Protein AF-A0A453B4U4-F1 (afdb_monomer_lite)

Structure (mmCIF, N/CA/C/O backbone):
data_AF-A0A453B4U4-F1
#
_entry.id   AF-A0A453B4U4-F1
#
loop_
_atom_site.group_PDB
_atom_site.id
_atom_site.type_symbol
_atom_site.label_atom_id
_atom_site.label_alt_id
_atom_site.label_comp_id
_atom_site.label_asym_id
_atom_site.label_entity_id
_atom_site.label_seq_id
_atom_site.pdbx_PDB_ins_code
_atom_site.Cartn_x
_atom_site.Cartn_y
_atom_site.Cartn_z
_atom_site.occupancy
_atom_site.B_iso_or_equiv
_atom_site.auth_seq_id
_atom_site.auth_comp_id
_atom_site.auth_asym_id
_atom_site.auth_atom_id
_atom_site.pdbx_PDB_model_num
ATOM 1 N N . MET A 1 1 ? -12.922 6.950 4.336 1.00 82.12 1 MET A N 1
ATOM 2 C CA . MET A 1 1 ? -11.970 8.053 4.608 1.00 82.12 1 MET A CA 1
ATOM 3 C C . MET A 1 1 ? -11.841 8.883 3.339 1.00 82.12 1 MET A C 1
ATOM 5 O O . MET A 1 1 ? -11.704 8.282 2.284 1.00 82.12 1 MET A O 1
ATOM 9 N N . MET A 1 2 ? -11.917 10.214 3.414 1.00 87.44 2 MET A N 1
ATOM 10 C CA . MET A 1 2 ? -11.642 11.104 2.276 1.00 87.44 2 MET A CA 1
ATOM 11 C C . MET A 1 2 ? -10.377 11.909 2.584 1.00 87.44 2 MET A C 1
ATOM 13 O O . MET A 1 2 ? -10.357 12.650 3.561 1.00 87.44 2 MET A O 1
ATOM 17 N N . CYS A 1 3 ? -9.335 11.742 1.777 1.00 91.69 3 CYS A N 1
ATOM 18 C CA . CYS A 1 3 ? -8.071 12.474 1.863 1.00 91.69 3 CYS A CA 1
ATOM 19 C C . CYS A 1 3 ? -7.422 12.543 0.472 1.00 91.69 3 CYS A C 1
ATOM 21 O O . CYS A 1 3 ? -7.812 11.803 -0.435 1.00 91.69 3 CYS A O 1
ATOM 23 N N . GLY A 1 4 ? -6.439 13.421 0.293 1.00 91.50 4 GLY A N 1
ATOM 24 C CA . GLY A 1 4 ? -5.596 13.443 -0.898 1.00 91.50 4 GLY A CA 1
ATOM 25 C C . GLY A 1 4 ? -4.482 12.395 -0.828 1.00 91.50 4 GLY A C 1
ATOM 26 O O . GLY A 1 4 ? -4.034 12.004 0.249 1.00 91.50 4 GLY A O 1
ATOM 27 N N . ALA A 1 5 ? -3.963 11.975 -1.986 1.00 86.94 5 ALA A N 1
ATOM 28 C CA . ALA A 1 5 ? -2.806 11.068 -2.063 1.00 86.94 5 ALA A CA 1
ATOM 29 C C . ALA A 1 5 ? -1.519 11.666 -1.443 1.00 86.94 5 ALA A C 1
ATOM 31 O O . ALA A 1 5 ? -0.575 10.949 -1.106 1.00 86.94 5 ALA A O 1
ATOM 32 N N . SER A 1 6 ? -1.474 12.990 -1.278 1.00 89.88 6 SER A N 1
ATOM 33 C CA . SER A 1 6 ? -0.394 13.715 -0.606 1.00 89.88 6 SER A CA 1
ATOM 34 C C . SER A 1 6 ? -0.468 13.666 0.919 1.00 89.88 6 SER A C 1
ATOM 36 O O . SER A 1 6 ? 0.509 14.035 1.561 1.00 89.88 6 SER A O 1
ATOM 38 N N . ASP A 1 7 ? -1.587 13.233 1.501 1.00 94.69 7 ASP A N 1
ATOM 39 C CA . ASP A 1 7 ? -1.805 13.327 2.948 1.00 94.69 7 ASP A CA 1
ATOM 40 C C . ASP A 1 7 ? -1.307 12.089 3.705 1.00 94.69 7 ASP A C 1
ATOM 42 O O . ASP A 1 7 ? -0.894 12.189 4.863 1.00 94.69 7 ASP A O 1
ATOM 46 N N . LEU A 1 8 ? -1.291 10.933 3.033 1.00 93.69 8 LEU A N 1
ATOM 47 C CA . LEU A 1 8 ? -0.805 9.662 3.566 1.00 93.69 8 LEU A CA 1
ATOM 48 C C . LEU A 1 8 ? 0.466 9.216 2.830 1.00 93.69 8 LEU A C 1
ATOM 50 O O . LEU A 1 8 ? 0.609 9.368 1.611 1.00 93.69 8 LEU A O 1
ATOM 54 N N . GLY A 1 9 ? 1.421 8.691 3.586 1.00 93.38 9 GLY A N 1
ATOM 55 C CA . GLY A 1 9 ? 2.690 8.175 3.096 1.00 93.38 9 GLY A CA 1
ATOM 56 C C . GLY A 1 9 ? 2.876 6.699 3.386 1.00 93.38 9 GLY A C 1
ATOM 57 O O . GLY A 1 9 ? 2.242 6.135 4.276 1.00 93.38 9 GLY A O 1
ATOM 58 N N . THR A 1 10 ? 3.774 6.102 2.611 1.00 93.75 10 THR A N 1
ATOM 59 C CA . THR A 1 10 ? 4.278 4.747 2.794 1.00 93.75 10 THR A CA 1
ATOM 60 C C . THR A 1 10 ? 5.750 4.704 2.392 1.00 93.75 10 THR A C 1
ATOM 62 O O . THR A 1 10 ? 6.249 5.641 1.766 1.00 93.75 10 THR A O 1
ATOM 65 N N . GLU A 1 11 ? 6.445 3.647 2.788 1.00 91.94 11 GLU A N 1
ATOM 66 C CA . GLU A 1 11 ? 7.852 3.423 2.468 1.00 91.94 11 GLU A CA 1
ATOM 67 C C . GLU A 1 11 ? 7.949 2.573 1.195 1.00 91.94 11 GLU A C 1
ATOM 69 O O . GLU A 1 11 ? 7.370 1.490 1.129 1.00 91.94 11 GLU A O 1
ATOM 74 N N . CYS A 1 12 ? 8.667 3.065 0.183 1.00 90.62 12 CYS A N 1
ATOM 75 C CA . CYS A 1 12 ? 9.060 2.251 -0.963 1.00 90.62 12 CYS A CA 1
ATOM 76 C C . CYS A 1 12 ? 10.370 1.524 -0.628 1.00 90.62 12 CYS A C 1
ATOM 78 O O . CYS A 1 12 ? 11.293 2.126 -0.081 1.00 90.62 12 CYS A O 1
ATOM 80 N N . VAL A 1 13 ? 10.456 0.237 -0.962 1.00 89.88 13 VAL A N 1
ATOM 81 C CA . VAL A 1 13 ? 11.687 -0.542 -0.776 1.00 89.88 13 VAL A CA 1
ATOM 82 C C . VAL A 1 13 ? 12.734 -0.084 -1.788 1.00 89.88 13 VAL A C 1
ATOM 84 O O . VAL A 1 13 ? 12.473 -0.097 -2.990 1.00 89.88 13 VAL A O 1
ATOM 87 N N . ASN A 1 14 ? 13.920 0.282 -1.300 1.00 90.69 14 ASN A N 1
ATOM 88 C CA . ASN A 1 14 ? 15.069 0.618 -2.133 1.00 90.69 14 ASN A CA 1
ATOM 89 C C . ASN A 1 14 ? 15.938 -0.643 -2.346 1.00 90.69 14 ASN A C 1
ATOM 91 O O . ASN A 1 14 ? 16.471 -1.177 -1.370 1.00 90.69 14 ASN A O 1
ATOM 95 N N . PRO A 1 15 ? 16.117 -1.127 -3.590 1.00 86.75 15 PRO A N 1
ATOM 96 C CA . PRO A 1 15 ? 16.882 -2.347 -3.874 1.00 86.75 15 PRO A CA 1
ATOM 97 C C . PRO A 1 15 ? 18.403 -2.186 -3.734 1.00 86.75 15 PRO A C 1
ATOM 99 O O . PRO A 1 15 ? 19.135 -3.174 -3.769 1.00 86.75 15 PRO A O 1
ATOM 102 N N . HIS A 1 16 ? 18.897 -0.957 -3.598 1.00 89.44 16 HIS A N 1
ATOM 103 C CA . HIS A 1 16 ? 20.317 -0.627 -3.463 1.00 89.44 16 HIS A CA 1
ATOM 104 C C . HIS A 1 16 ? 20.739 -0.352 -2.019 1.00 89.44 16 HIS A C 1
ATOM 106 O O . HIS A 1 16 ? 21.920 -0.114 -1.751 1.00 89.44 16 HIS A O 1
ATOM 112 N N . GLU A 1 17 ? 19.800 -0.369 -1.076 1.00 89.19 17 GLU A N 1
ATOM 113 C CA . GLU A 1 17 ? 20.137 -0.244 0.330 1.00 89.19 17 GLU A CA 1
ATOM 114 C C . GLU A 1 17 ? 20.872 -1.485 0.843 1.00 89.19 17 GLU A C 1
ATOM 116 O O . GLU A 1 17 ? 20.562 -2.625 0.511 1.00 89.19 17 GLU A O 1
ATOM 121 N N . THR A 1 18 ? 21.857 -1.257 1.711 1.00 89.56 18 THR A N 1
ATOM 122 C CA . THR A 1 18 ? 22.640 -2.330 2.340 1.00 89.56 18 THR A CA 1
ATOM 123 C C . THR A 1 18 ? 21.921 -2.984 3.518 1.00 89.56 18 THR A C 1
ATOM 125 O O . THR A 1 18 ? 22.347 -4.038 3.993 1.00 89.56 18 THR A O 1
ATOM 128 N N . ARG A 1 19 ? 20.848 -2.361 4.022 1.00 86.12 19 ARG A N 1
ATOM 129 C CA . ARG A 1 19 ? 20.017 -2.923 5.092 1.00 86.12 19 ARG A CA 1
ATOM 130 C C . ARG A 1 19 ? 19.065 -3.979 4.528 1.00 86.12 19 ARG A C 1
ATOM 132 O O . ARG A 1 19 ? 18.680 -3.917 3.367 1.00 86.12 19 ARG A O 1
ATOM 139 N N . GLY A 1 20 ? 18.658 -4.928 5.370 1.00 84.06 20 GLY A N 1
ATOM 140 C CA . GLY A 1 20 ? 17.645 -5.914 4.991 1.00 84.06 20 GLY A CA 1
ATOM 141 C C . GLY A 1 20 ? 16.309 -5.259 4.630 1.00 84.06 20 GLY A C 1
ATOM 142 O O . GLY A 1 20 ? 15.960 -4.206 5.174 1.00 84.06 20 GLY A O 1
ATOM 143 N N . MET A 1 21 ? 15.559 -5.902 3.730 1.00 84.25 21 MET A N 1
ATOM 144 C CA . MET A 1 21 ? 14.221 -5.452 3.356 1.00 84.25 21 MET A CA 1
ATOM 145 C C . MET A 1 21 ? 13.309 -5.476 4.592 1.00 84.25 21 MET A C 1
ATOM 147 O O . MET A 1 21 ? 13.260 -6.491 5.290 1.00 84.25 21 MET A O 1
ATOM 151 N N . PRO A 1 22 ? 12.605 -4.377 4.902 1.00 85.44 22 PRO A N 1
ATOM 152 C CA . PRO A 1 22 ? 11.756 -4.333 6.078 1.00 85.44 22 PRO A CA 1
ATOM 153 C C . PRO A 1 22 ? 10.563 -5.288 5.934 1.00 85.44 22 PRO A C 1
ATOM 155 O O . PRO A 1 22 ? 9.767 -5.168 5.010 1.00 85.44 22 PRO A O 1
ATOM 158 N N . GLU A 1 23 ? 10.3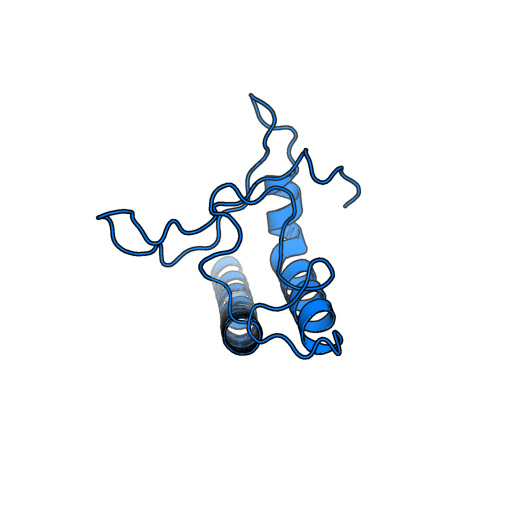87 -6.189 6.900 1.00 88.12 23 GLU A N 1
ATOM 159 C CA . GLU A 1 23 ? 9.233 -7.100 6.993 1.00 88.12 23 GLU A CA 1
ATOM 160 C C . GLU A 1 23 ? 7.997 -6.396 7.595 1.00 88.12 23 GLU A C 1
ATOM 162 O O . GLU A 1 23 ? 7.358 -6.884 8.526 1.00 88.12 23 GLU A O 1
ATOM 167 N N . ARG A 1 24 ? 7.683 -5.183 7.124 1.00 89.56 24 ARG A N 1
ATOM 168 C CA . ARG A 1 24 ? 6.535 -4.393 7.598 1.00 89.56 24 ARG A CA 1
ATOM 169 C C . ARG A 1 24 ? 5.940 -3.555 6.476 1.00 89.56 24 ARG A C 1
ATOM 171 O O . ARG A 1 24 ? 6.648 -3.124 5.573 1.00 89.56 24 ARG A O 1
ATOM 178 N N . ILE A 1 25 ? 4.664 -3.218 6.624 1.00 88.69 25 ILE A N 1
ATOM 179 C CA . ILE A 1 25 ? 4.018 -2.150 5.858 1.00 88.69 25 ILE A CA 1
ATOM 180 C C . ILE A 1 25 ? 3.928 -0.925 6.765 1.00 88.69 25 ILE A C 1
ATOM 182 O O . ILE A 1 25 ? 3.457 -1.024 7.899 1.00 88.69 25 ILE A O 1
ATOM 186 N N . LEU A 1 26 ? 4.383 0.229 6.278 1.00 92.50 26 LEU A N 1
ATOM 187 C CA . LEU A 1 26 ? 4.316 1.490 7.011 1.00 92.50 26 LEU A CA 1
ATOM 188 C C . LEU A 1 26 ? 3.301 2.428 6.355 1.00 92.50 26 LEU A C 1
ATOM 190 O O . LEU A 1 26 ? 3.387 2.686 5.158 1.00 92.50 26 LEU A O 1
ATOM 194 N N . LEU A 1 27 ? 2.372 2.962 7.150 1.00 93.94 27 LEU A N 1
ATOM 195 C CA . LEU A 1 27 ? 1.432 4.009 6.748 1.00 93.94 27 LEU A CA 1
ATOM 196 C C . LEU A 1 27 ? 1.499 5.149 7.764 1.00 93.94 27 LEU A C 1
ATOM 198 O O . LEU A 1 27 ? 1.388 4.907 8.966 1.00 93.94 27 LEU A O 1
ATOM 202 N N . TYR A 1 28 ? 1.696 6.379 7.295 1.00 95.38 28 TYR A N 1
ATOM 203 C CA . TYR A 1 28 ? 1.892 7.538 8.170 1.00 95.38 28 TYR A CA 1
ATOM 204 C C . TYR A 1 28 ? 1.319 8.826 7.578 1.00 95.38 28 TYR A C 1
ATOM 206 O O . TYR A 1 28 ? 1.252 8.993 6.361 1.00 95.38 28 TYR A O 1
ATOM 214 N N . ASP A 1 29 ? 0.923 9.755 8.446 1.00 96.75 29 ASP A N 1
ATOM 215 C CA . ASP A 1 29 ? 0.551 11.113 8.052 1.00 96.75 29 ASP A CA 1
ATOM 216 C C . ASP A 1 29 ? 1.780 11.860 7.504 1.00 96.75 29 ASP A C 1
ATOM 218 O O . ASP A 1 29 ? 2.797 11.973 8.188 1.00 96.75 29 ASP A O 1
ATOM 222 N N . LYS A 1 30 ? 1.694 12.404 6.285 1.00 94.75 30 LYS A N 1
ATOM 223 C CA . LYS A 1 30 ? 2.790 13.193 5.683 1.00 94.75 30 LYS A CA 1
ATOM 224 C C . LYS A 1 30 ? 2.910 14.608 6.257 1.00 94.75 30 LYS A C 1
ATOM 226 O O . LYS A 1 30 ? 3.937 15.259 6.075 1.00 94.75 30 LYS A O 1
ATOM 231 N N . HIS A 1 31 ? 1.873 15.089 6.937 1.00 94.06 31 HIS A N 1
ATOM 232 C CA . HIS A 1 31 ? 1.841 16.427 7.523 1.00 94.06 31 HIS A CA 1
ATOM 233 C C . HIS A 1 31 ? 2.579 16.467 8.869 1.00 94.06 31 HIS A C 1
ATOM 235 O O . HIS A 1 31 ? 2.282 15.643 9.741 1.00 94.06 31 HIS A O 1
ATOM 241 N N . PRO A 1 32 ? 3.496 17.431 9.090 1.00 94.00 32 PRO A N 1
ATOM 242 C CA . PRO A 1 32 ? 4.154 17.613 10.381 1.00 94.00 32 PRO A CA 1
ATOM 243 C C . PRO A 1 32 ? 3.143 17.758 11.525 1.00 94.00 32 PRO A C 1
ATOM 245 O O . PRO A 1 32 ? 2.184 18.517 11.423 1.00 94.00 32 PRO A O 1
ATOM 248 N N . GLY A 1 33 ? 3.358 17.023 12.618 1.00 94.19 33 GLY A N 1
ATOM 249 C CA . GLY A 1 33 ? 2.432 16.972 13.758 1.00 94.19 33 GLY A CA 1
ATOM 250 C C . GLY A 1 33 ? 1.269 15.984 13.599 1.00 94.19 33 GLY A C 1
ATOM 251 O O . GLY A 1 33 ? 0.638 15.650 14.598 1.00 94.19 33 GLY A O 1
ATOM 252 N N . GLY A 1 34 ? 1.043 15.457 12.391 1.00 94.88 34 GLY A N 1
ATOM 253 C CA . GLY A 1 34 ? -0.005 14.487 12.087 1.00 94.88 34 GLY A CA 1
ATOM 254 C C . GLY A 1 34 ? -1.400 15.112 12.012 1.00 94.88 34 GLY A C 1
ATOM 255 O O . GLY A 1 34 ? -1.777 15.948 12.829 1.00 94.88 34 GLY A O 1
ATOM 256 N N . ILE A 1 35 ? -2.198 14.678 11.035 1.00 95.56 35 ILE A N 1
ATOM 257 C CA . ILE A 1 35 ? -3.596 15.120 10.873 1.00 95.56 35 ILE A CA 1
ATOM 258 C C . ILE A 1 35 ? -4.604 14.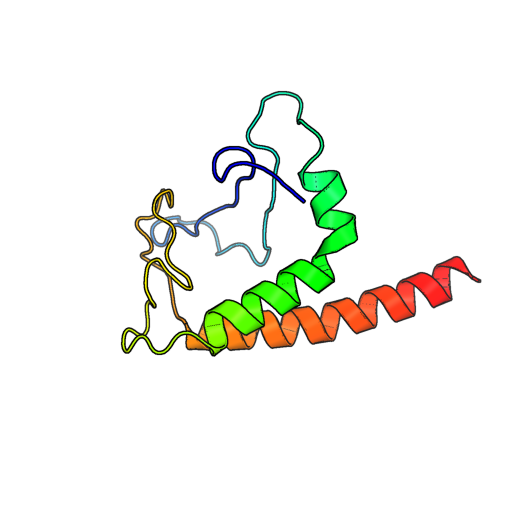025 11.253 1.00 95.56 35 ILE A C 1
ATOM 260 O O . ILE A 1 35 ? -5.814 14.221 11.156 1.00 95.56 35 ILE A O 1
ATOM 264 N N . GLY A 1 36 ? -4.112 12.878 11.732 1.00 95.06 36 GLY A N 1
ATOM 265 C CA . GLY A 1 36 ? -4.923 11.800 12.290 1.00 95.06 36 GLY A CA 1
ATOM 266 C C . GLY A 1 36 ? -5.413 10.773 11.270 1.00 95.06 36 GLY A C 1
ATOM 267 O O . GLY A 1 36 ? -6.252 9.938 11.627 1.00 95.06 36 GLY A O 1
ATOM 268 N N . LEU A 1 37 ? -4.898 10.778 10.035 1.00 96.19 37 LEU A N 1
ATOM 269 C CA . LEU A 1 37 ? -5.244 9.762 9.043 1.00 96.19 37 LEU A CA 1
ATOM 270 C C . LEU A 1 37 ? -4.707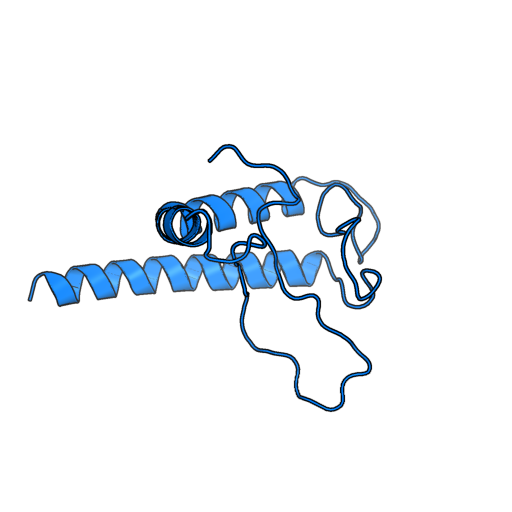 8.398 9.451 1.00 96.19 37 LEU A C 1
ATOM 272 O O . LEU A 1 37 ? -5.459 7.433 9.376 1.00 96.19 37 LEU A O 1
ATOM 276 N N . ALA A 1 38 ? -3.480 8.292 9.973 1.00 95.25 38 ALA A N 1
ATOM 277 C CA . ALA A 1 38 ? -2.947 7.002 10.420 1.00 95.25 38 ALA A CA 1
ATOM 278 C C . ALA A 1 38 ? -3.830 6.360 11.513 1.00 95.25 38 ALA A C 1
ATOM 280 O O . ALA A 1 38 ? -4.093 5.156 11.501 1.00 95.25 38 ALA A O 1
ATOM 281 N N . THR A 1 39 ? -4.386 7.176 12.416 1.00 93.88 39 THR A N 1
ATOM 282 C CA . THR A 1 39 ? -5.332 6.725 13.452 1.00 93.88 39 THR A CA 1
ATOM 283 C C . THR A 1 39 ? -6.640 6.203 12.860 1.00 93.88 39 THR A C 1
ATOM 285 O O . THR A 1 39 ? -7.207 5.235 13.369 1.00 93.88 39 THR A O 1
ATOM 288 N N . GLN A 1 40 ? -7.143 6.836 11.802 1.00 94.62 40 GLN A N 1
ATOM 289 C CA . GLN A 1 40 ? -8.334 6.367 11.098 1.00 94.62 40 GLN A CA 1
ATOM 290 C C . GLN A 1 40 ? -8.044 5.108 10.266 1.00 94.62 40 GLN A C 1
ATOM 292 O O . GLN A 1 40 ? -8.831 4.168 10.325 1.00 94.62 40 GLN A O 1
ATOM 297 N N . VAL A 1 41 ? -6.903 5.052 9.565 1.00 93.88 41 VAL A N 1
ATOM 298 C CA . VAL A 1 41 ? -6.428 3.868 8.826 1.00 93.88 41 VAL A CA 1
ATOM 299 C C . VAL A 1 41 ? -6.396 2.659 9.746 1.00 93.88 41 VAL A C 1
ATOM 301 O O . VAL A 1 41 ? -6.930 1.622 9.381 1.00 93.88 41 VAL A O 1
ATOM 304 N N . LYS A 1 42 ? -5.860 2.797 10.965 1.00 91.19 42 LYS A N 1
ATOM 305 C CA . LYS A 1 42 ? -5.811 1.703 11.945 1.00 91.19 42 LYS A CA 1
ATOM 306 C C . LYS A 1 42 ? -7.180 1.060 12.196 1.00 91.19 42 LYS A C 1
ATOM 308 O O . LYS A 1 42 ? -7.256 -0.148 12.373 1.00 91.19 42 LYS A O 1
ATOM 313 N N . LYS A 1 43 ? -8.255 1.854 12.227 1.00 90.88 43 LYS A N 1
ATOM 314 C CA . LYS A 1 43 ? -9.623 1.358 12.462 1.00 90.88 43 LYS A CA 1
ATOM 315 C C . LYS A 1 43 ? -10.219 0.664 11.238 1.00 90.88 43 LYS A C 1
ATOM 317 O O . LYS A 1 43 ? -11.098 -0.167 11.398 1.00 90.88 43 LYS A O 1
ATOM 322 N N . LEU A 1 44 ? -9.7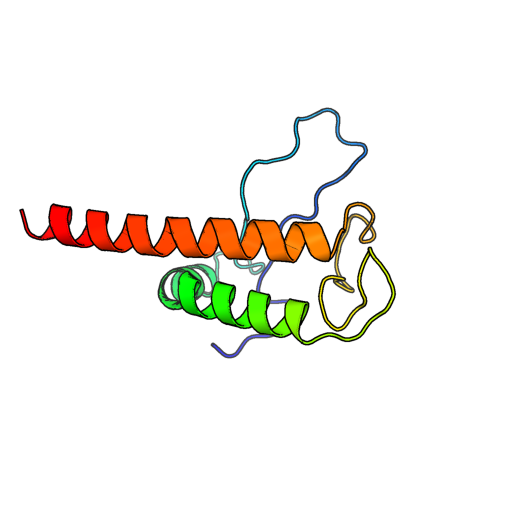56 1.034 10.047 1.00 91.88 44 LEU A N 1
ATOM 323 C CA . LEU A 1 44 ? -10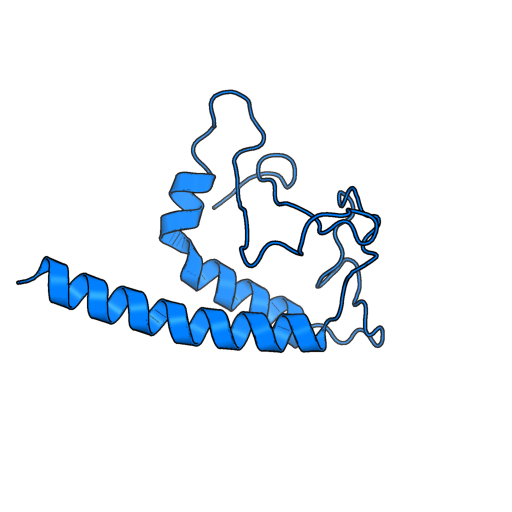.257 0.558 8.757 1.00 91.88 44 LEU A CA 1
ATOM 324 C C . LEU A 1 44 ? -9.274 -0.405 8.074 1.00 91.88 44 LEU A C 1
ATOM 326 O O . LEU A 1 44 ? -9.431 -0.702 6.895 1.00 91.88 44 LEU A O 1
ATOM 330 N N . PHE A 1 45 ? -8.226 -0.852 8.770 1.00 91.25 45 PHE A N 1
ATOM 331 C CA . PHE A 1 45 ? -7.075 -1.485 8.128 1.00 91.25 45 PHE A CA 1
ATOM 332 C C . PHE A 1 45 ? -7.458 -2.773 7.390 1.00 91.25 45 PHE A C 1
ATOM 334 O O . PHE A 1 45 ? -7.105 -2.925 6.224 1.00 91.25 45 PHE A O 1
ATOM 341 N N . GLY A 1 46 ? -8.273 -3.632 8.009 1.00 91.94 46 GLY A N 1
ATOM 342 C CA . GLY A 1 46 ? -8.793 -4.840 7.361 1.00 91.94 46 GLY A CA 1
ATOM 343 C C . GLY A 1 46 ? -9.634 -4.546 6.111 1.00 91.94 46 GLY A C 1
ATOM 344 O O . GLY A 1 46 ? -9.458 -5.195 5.082 1.00 91.94 46 GLY A O 1
ATOM 345 N N . GLU A 1 47 ? -10.496 -3.523 6.152 1.00 93.25 47 GLU A N 1
ATOM 346 C CA . GLU A 1 47 ? -11.283 -3.089 4.985 1.00 93.25 47 GLU A CA 1
ATOM 347 C C . GLU A 1 47 ? -10.382 -2.571 3.855 1.00 93.25 47 GLU A C 1
ATOM 349 O O . GLU A 1 47 ? -10.602 -2.888 2.686 1.00 93.25 47 GLU A O 1
ATOM 354 N N . LEU A 1 48 ? -9.333 -1.816 4.197 1.00 94.12 48 LEU A N 1
ATOM 355 C CA . LEU A 1 48 ? -8.355 -1.311 3.232 1.00 94.12 48 LEU A CA 1
ATOM 356 C C . LEU A 1 48 ? -7.557 -2.445 2.579 1.00 94.12 48 LEU A C 1
ATOM 358 O O . LEU A 1 48 ? -7.316 -2.393 1.375 1.00 94.12 48 LEU A O 1
ATOM 362 N N . LEU A 1 49 ? -7.179 -3.479 3.336 1.00 95.56 49 LEU A N 1
ATOM 363 C CA . LEU A 1 49 ? -6.500 -4.659 2.796 1.00 95.56 49 LEU A CA 1
ATOM 364 C C . LEU A 1 49 ? -7.391 -5.430 1.814 1.00 95.56 49 LEU A C 1
ATOM 366 O O . LEU A 1 49 ? -6.927 -5.814 0.740 1.00 95.56 49 LEU A O 1
ATOM 370 N N . LEU A 1 50 ? -8.671 -5.624 2.148 1.00 96.69 50 LEU A N 1
ATOM 371 C CA . LEU A 1 50 ? -9.638 -6.272 1.257 1.00 96.69 50 LEU A CA 1
ATOM 372 C C . LEU A 1 50 ? -9.843 -5.466 -0.031 1.00 96.69 50 LEU A C 1
ATOM 374 O O . LEU A 1 50 ? -9.781 -6.035 -1.120 1.00 96.69 50 LEU A O 1
ATOM 378 N N . ALA A 1 51 ? -10.012 -4.147 0.085 1.00 96.56 51 ALA A N 1
ATOM 379 C CA . ALA A 1 51 ? -10.139 -3.258 -1.066 1.00 96.56 51 ALA A CA 1
ATOM 380 C C . ALA A 1 51 ? -8.873 -3.263 -1.944 1.00 96.56 51 ALA A C 1
ATOM 382 O O . ALA A 1 51 ? -8.969 -3.271 -3.171 1.00 96.56 51 ALA A O 1
ATOM 383 N N . ALA A 1 52 ? -7.682 -3.306 -1.337 1.00 96.88 52 ALA A N 1
ATOM 384 C CA . ALA A 1 52 ? -6.424 -3.433 -2.068 1.00 96.88 52 ALA A CA 1
ATOM 385 C C . ALA A 1 52 ? -6.338 -4.775 -2.813 1.00 96.88 52 ALA A C 1
ATOM 387 O O . ALA A 1 52 ? -5.970 -4.802 -3.988 1.00 96.88 52 ALA A O 1
ATOM 388 N N . LEU A 1 53 ? -6.722 -5.885 -2.171 1.00 98.44 53 LEU A N 1
ATOM 389 C CA . LEU A 1 53 ? -6.749 -7.202 -2.810 1.00 98.44 53 LEU A CA 1
ATOM 390 C C . LEU A 1 53 ? -7.711 -7.232 -4.002 1.00 98.44 53 LEU A C 1
ATOM 392 O O . LEU A 1 53 ? -7.349 -7.764 -5.054 1.00 98.44 53 LEU A O 1
ATOM 396 N N . GLU A 1 54 ? -8.904 -6.655 -3.857 1.00 98.31 54 GLU A N 1
ATOM 397 C CA . GLU A 1 54 ? -9.883 -6.540 -4.939 1.00 98.31 54 GLU A CA 1
ATOM 398 C C . GLU A 1 54 ? -9.322 -5.721 -6.109 1.00 98.31 54 GLU A C 1
ATOM 400 O O . GLU A 1 54 ? -9.320 -6.201 -7.243 1.00 98.31 54 GLU A O 1
ATOM 405 N N . LEU A 1 55 ? -8.763 -4.536 -5.834 1.00 98.19 55 LEU A N 1
ATOM 406 C CA . LEU A 1 55 ? -8.171 -3.655 -6.845 1.00 98.19 55 LEU A CA 1
ATOM 407 C C . LEU A 1 55 ? -7.068 -4.357 -7.650 1.00 98.19 55 LEU A C 1
ATOM 409 O O . LEU A 1 55 ? -7.065 -4.325 -8.884 1.00 98.19 55 LEU A O 1
ATOM 413 N N . VAL A 1 56 ? -6.124 -5.002 -6.958 1.00 98.06 56 VAL A N 1
ATOM 414 C CA . VAL A 1 56 ? -4.979 -5.652 -7.607 1.00 98.06 56 VAL A CA 1
ATOM 415 C C . VAL A 1 56 ? -5.422 -6.890 -8.391 1.00 98.06 56 VAL A C 1
ATOM 417 O O . VAL A 1 56 ? -4.964 -7.087 -9.520 1.00 98.06 56 VAL A O 1
ATOM 420 N N . SER A 1 57 ? -6.348 -7.683 -7.840 1.00 97.81 57 SER A N 1
ATOM 421 C CA . SER A 1 57 ? -6.840 -8.914 -8.475 1.00 97.81 57 SER A CA 1
ATOM 422 C C . SER A 1 57 ? -7.748 -8.644 -9.679 1.00 97.81 57 SER A C 1
ATOM 424 O O . SER A 1 57 ? -7.721 -9.406 -10.642 1.00 97.81 57 SER A O 1
ATOM 426 N N . ALA A 1 58 ? -8.537 -7.565 -9.657 1.00 98.12 58 ALA A N 1
ATOM 427 C CA . ALA A 1 58 ? -9.442 -7.204 -10.751 1.00 98.12 58 ALA A CA 1
ATOM 428 C C . ALA A 1 58 ? -8.721 -6.563 -11.949 1.00 98.12 58 ALA A C 1
ATOM 430 O O . ALA A 1 58 ? -9.255 -6.521 -13.059 1.00 98.12 58 ALA A O 1
ATOM 431 N N . CYS A 1 59 ? -7.506 -6.048 -11.752 1.00 98.19 59 CYS A N 1
ATOM 432 C CA . CYS A 1 59 ? -6.746 -5.412 -12.817 1.00 98.19 59 CYS A CA 1
ATOM 433 C C . CYS A 1 59 ? -6.317 -6.434 -13.885 1.00 98.19 59 CYS A C 1
ATOM 435 O O . CYS A 1 59 ? -5.617 -7.397 -13.585 1.00 98.19 59 CYS A O 1
ATOM 437 N N . SER A 1 60 ? -6.642 -6.193 -15.157 1.00 97.25 60 SER A N 1
ATOM 438 C CA . SER A 1 60 ? -6.294 -7.079 -16.281 1.00 97.25 60 SER A CA 1
ATOM 439 C C . SER A 1 60 ? -4.971 -6.718 -16.979 1.00 97.25 60 SER A C 1
ATOM 441 O O . SER A 1 60 ? -4.771 -7.059 -18.145 1.00 97.25 60 SER A O 1
ATOM 443 N N . CYS A 1 61 ? -4.074 -5.973 -16.320 1.00 98.00 61 CYS A N 1
ATOM 444 C CA . CYS A 1 61 ? -2.785 -5.607 -16.909 1.00 98.00 61 CYS A CA 1
ATOM 445 C C . CYS A 1 61 ? -1.892 -6.840 -17.128 1.00 98.00 61 CYS A C 1
ATOM 447 O O . CYS A 1 61 ? -1.813 -7.709 -16.261 1.00 98.00 61 CYS A O 1
ATOM 449 N N . ALA A 1 62 ? -1.177 -6.877 -18.256 1.00 96.56 62 ALA A N 1
ATOM 450 C CA . ALA A 1 62 ? -0.281 -7.984 -18.605 1.00 96.56 62 ALA A CA 1
ATOM 451 C C . ALA A 1 62 ? 1.107 -7.900 -17.940 1.00 96.56 62 ALA A C 1
ATOM 453 O O . ALA A 1 62 ? 1.852 -8.874 -17.955 1.00 96.56 62 ALA A O 1
ATOM 454 N N . SER A 1 63 ? 1.480 -6.740 -17.390 1.00 97.12 63 SER A N 1
ATOM 455 C CA . SER A 1 63 ? 2.793 -6.547 -16.768 1.00 97.12 63 SER A CA 1
ATOM 456 C C . SER A 1 63 ? 2.874 -7.235 -15.406 1.00 97.12 63 SER A C 1
ATOM 458 O O . SER A 1 63 ? 2.019 -6.997 -14.549 1.00 97.12 63 SER A O 1
ATOM 460 N N . ALA A 1 64 ? 3.941 -8.009 -15.183 1.00 96.44 64 ALA A N 1
ATOM 461 C CA . ALA A 1 64 ? 4.257 -8.597 -13.881 1.00 96.44 64 ALA A CA 1
ATOM 462 C C . ALA A 1 64 ? 4.551 -7.521 -12.820 1.00 96.44 64 ALA A C 1
ATOM 464 O O . ALA A 1 64 ? 4.116 -7.650 -11.681 1.00 96.44 64 ALA A O 1
ATOM 465 N N . SER A 1 65 ? 5.171 -6.401 -13.212 1.00 96.25 65 SER A N 1
ATOM 466 C CA . SER A 1 65 ? 5.373 -5.222 -12.349 1.00 96.25 65 SER A CA 1
ATOM 467 C C . SER A 1 65 ? 4.122 -4.340 -12.218 1.00 96.25 65 SER A C 1
ATOM 469 O O . SER A 1 65 ? 4.174 -3.227 -11.689 1.00 96.25 65 SER A O 1
ATOM 471 N N . GLY A 1 66 ? 2.984 -4.817 -12.731 1.00 97.44 66 GLY A N 1
ATOM 472 C CA . GLY A 1 66 ? 1.703 -4.128 -12.705 1.00 97.44 66 GLY A CA 1
ATOM 473 C C . GLY A 1 66 ? 1.680 -2.816 -13.486 1.00 97.44 66 GLY A C 1
ATOM 474 O O . GLY A 1 66 ? 2.442 -2.609 -14.430 1.00 97.44 66 GLY A O 1
ATOM 475 N N . CYS A 1 67 ? 0.738 -1.942 -13.134 1.00 97.75 67 CYS A N 1
ATOM 476 C CA . CYS A 1 67 ? 0.521 -0.653 -13.785 1.00 97.75 67 CYS A CA 1
ATOM 477 C C . CYS A 1 67 ? 0.064 0.416 -12.769 1.00 97.75 67 CYS A C 1
ATOM 479 O O . CYS A 1 67 ? -0.243 0.071 -11.620 1.00 97.75 67 CYS A O 1
ATOM 481 N N . PRO A 1 68 ? -0.048 1.697 -13.177 1.00 96.06 68 PRO A N 1
ATOM 482 C CA . PRO A 1 68 ? -0.499 2.792 -12.305 1.00 96.06 68 PRO A CA 1
ATOM 483 C C . PRO A 1 68 ? -1.907 2.629 -11.721 1.00 96.06 68 PRO A C 1
ATOM 485 O O . PRO A 1 68 ? -2.270 3.348 -10.799 1.00 96.06 68 PRO A O 1
ATOM 488 N N . ASN A 1 69 ? -2.704 1.694 -12.248 1.00 95.31 69 ASN A N 1
ATOM 489 C CA . ASN A 1 69 ? -4.057 1.425 -11.763 1.00 95.31 69 ASN A CA 1
ATOM 490 C C . ASN A 1 69 ? -4.122 0.301 -10.715 1.00 95.31 69 ASN A C 1
ATOM 492 O O . ASN A 1 69 ? -5.212 0.024 -10.225 1.00 95.31 69 ASN A O 1
ATOM 496 N N . CYS A 1 70 ? -3.013 -0.384 -10.402 1.00 97.12 70 CYS A N 1
ATOM 497 C CA . CYS A 1 70 ? -3.021 -1.483 -9.429 1.00 97.12 70 CYS A CA 1
ATOM 498 C C . CYS A 1 70 ? -1.922 -1.384 -8.366 1.00 97.12 70 CYS A C 1
ATOM 500 O O . CYS A 1 70 ? -2.252 -1.259 -7.193 1.00 97.12 70 CYS A O 1
ATOM 502 N N . ILE A 1 71 ? -0.642 -1.441 -8.745 1.00 96.75 71 ILE A N 1
ATOM 503 C CA . ILE A 1 71 ? 0.469 -1.541 -7.774 1.00 96.75 71 ILE A CA 1
ATOM 504 C C . ILE A 1 71 ? 1.577 -0.505 -7.970 1.00 96.75 71 ILE A C 1
ATOM 506 O O . ILE A 1 71 ? 2.454 -0.405 -7.118 1.00 96.75 71 ILE A O 1
ATOM 510 N N . GLN A 1 72 ? 1.559 0.277 -9.054 1.00 95.94 72 GLN A N 1
ATOM 511 C CA . GLN A 1 72 ? 2.537 1.352 -9.240 1.00 95.94 72 GLN A CA 1
ATOM 512 C C . GLN A 1 72 ? 2.043 2.654 -8.616 1.00 95.94 72 GLN A C 1
ATOM 514 O O . GLN A 1 72 ? 0.891 3.045 -8.797 1.00 95.94 72 GLN A O 1
ATOM 519 N N . SER A 1 73 ? 2.948 3.367 -7.948 1.00 92.88 73 SER A N 1
ATOM 520 C CA . SER A 1 73 ? 2.697 4.709 -7.432 1.00 92.88 73 SER A CA 1
ATOM 521 C C . SER A 1 73 ? 3.487 5.744 -8.224 1.00 92.88 73 SER A C 1
ATOM 523 O O . SER A 1 73 ? 4.705 5.636 -8.382 1.00 92.88 73 SER A O 1
ATOM 525 N N . LEU A 1 74 ? 2.798 6.795 -8.679 1.00 89.81 74 LEU A N 1
ATOM 526 C CA . LEU A 1 74 ? 3.422 7.938 -9.358 1.00 89.81 74 LEU A CA 1
ATOM 527 C C . LEU A 1 74 ? 4.334 8.756 -8.430 1.00 89.81 74 LEU A C 1
ATOM 529 O O . LEU A 1 74 ? 5.109 9.578 -8.906 1.00 89.81 74 LEU A O 1
ATOM 533 N N . THR A 1 75 ? 4.242 8.543 -7.114 1.00 89.81 75 THR A N 1
ATOM 534 C CA . THR A 1 75 ? 5.050 9.241 -6.107 1.00 89.81 75 THR A CA 1
ATOM 535 C C . THR A 1 75 ? 6.044 8.316 -5.403 1.00 89.81 75 THR A C 1
ATOM 537 O O . THR A 1 75 ? 6.510 8.661 -4.319 1.00 89.81 75 THR A O 1
ATOM 540 N N . CYS A 1 76 ? 6.327 7.124 -5.944 1.00 92.75 76 CYS A N 1
ATOM 541 C CA . CYS A 1 76 ? 7.330 6.236 -5.356 1.00 92.75 76 CYS A CA 1
ATOM 542 C C . CYS A 1 76 ? 8.739 6.788 -5.602 1.00 92.75 76 CYS A C 1
ATOM 544 O O . CYS A 1 76 ? 9.129 6.998 -6.750 1.00 92.75 76 CYS A O 1
ATOM 546 N N . SER A 1 77 ? 9.503 7.004 -4.529 1.00 91.44 77 SER A N 1
ATOM 547 C CA . SER A 1 77 ? 10.883 7.506 -4.601 1.00 91.44 77 SER A CA 1
ATOM 548 C C . SER A 1 77 ? 11.860 6.495 -5.202 1.00 91.44 77 SER A C 1
ATOM 550 O O . SER A 1 77 ? 12.881 6.895 -5.748 1.00 91.44 77 SER A O 1
ATOM 552 N N . GLU A 1 78 ? 11.508 5.208 -5.158 1.00 94.25 78 GLU A N 1
ATOM 553 C CA . GLU A 1 78 ? 12.333 4.085 -5.631 1.00 94.25 78 GLU A CA 1
ATOM 554 C C . GLU A 1 78 ? 11.895 3.591 -7.019 1.00 94.25 78 GLU A C 1
ATOM 556 O O . GLU A 1 78 ? 12.032 2.418 -7.355 1.00 94.25 78 GLU A O 1
ATOM 561 N N . TYR A 1 79 ? 11.280 4.476 -7.814 1.00 94.44 79 TYR A N 1
ATOM 562 C CA . TYR A 1 79 ? 10.948 4.259 -9.230 1.00 94.44 79 TYR A CA 1
ATOM 563 C C . TYR A 1 79 ? 10.123 3.003 -9.546 1.00 94.44 79 TYR A C 1
ATOM 565 O O . TYR A 1 79 ? 10.096 2.560 -10.692 1.00 94.44 79 TYR A O 1
ATOM 573 N N . ASN A 1 80 ? 9.398 2.465 -8.559 1.00 94.69 80 ASN A N 1
ATOM 574 C CA . ASN A 1 80 ? 8.632 1.224 -8.693 1.00 94.69 80 ASN A CA 1
ATOM 575 C C . ASN A 1 80 ? 9.506 0.014 -9.106 1.00 94.69 80 ASN A C 1
ATOM 577 O O . ASN A 1 80 ? 9.022 -0.889 -9.786 1.00 94.69 80 ASN A O 1
ATOM 581 N N . GLU A 1 81 ? 10.787 -0.004 -8.715 1.00 93.75 81 GLU A N 1
ATOM 582 C CA . GLU A 1 81 ? 11.761 -1.014 -9.160 1.00 93.75 81 GLU A CA 1
ATOM 583 C C . GLU A 1 81 ? 11.498 -2.411 -8.574 1.00 93.75 81 GLU A C 1
ATOM 585 O O . GLU A 1 81 ? 11.735 -3.423 -9.232 1.00 93.75 81 GLU A O 1
ATOM 590 N N . VAL A 1 82 ? 10.952 -2.475 -7.357 1.00 92.94 82 VAL A N 1
ATOM 591 C CA . VAL A 1 82 ? 10.705 -3.727 -6.624 1.00 92.94 82 VAL A CA 1
ATOM 592 C C . VAL A 1 82 ? 9.205 -4.000 -6.534 1.00 92.94 82 VAL A C 1
ATOM 594 O O . VAL A 1 82 ? 8.607 -3.908 -5.463 1.00 92.94 82 VAL A O 1
ATOM 597 N N . LEU A 1 83 ? 8.577 -4.306 -7.672 1.00 95.62 83 LEU A N 1
ATOM 598 C CA . LEU A 1 83 ? 7.153 -4.640 -7.746 1.00 95.62 83 LEU A CA 1
ATOM 599 C C . LEU A 1 83 ? 6.908 -5.966 -8.460 1.00 95.62 83 LEU A C 1
ATOM 601 O O . LEU A 1 83 ? 7.414 -6.201 -9.555 1.00 95.62 83 LEU A O 1
ATOM 605 N N . ASP A 1 84 ? 6.034 -6.775 -7.871 1.00 96.81 84 ASP A N 1
ATOM 606 C CA . ASP A 1 84 ? 5.482 -7.977 -8.484 1.00 96.81 84 ASP A CA 1
ATOM 607 C C . ASP A 1 84 ? 4.011 -8.115 -8.077 1.00 96.81 84 ASP A C 1
ATOM 609 O O . ASP A 1 84 ? 3.658 -8.091 -6.894 1.00 96.81 84 ASP A O 1
ATOM 613 N N . LYS A 1 85 ? 3.137 -8.214 -9.077 1.00 97.94 85 LYS A N 1
ATOM 614 C CA . LYS A 1 85 ? 1.689 -8.248 -8.892 1.00 97.94 85 LYS A CA 1
ATOM 615 C C . LYS A 1 85 ? 1.209 -9.532 -8.228 1.00 97.94 85 LYS A C 1
ATOM 617 O O . LYS A 1 85 ? 0.356 -9.469 -7.344 1.00 97.94 85 LYS A O 1
ATOM 622 N N . GLU A 1 86 ? 1.741 -10.678 -8.633 1.00 97.94 86 GLU A N 1
ATOM 623 C CA . GLU A 1 86 ? 1.320 -11.966 -8.081 1.00 97.94 86 GLU A CA 1
ATOM 624 C C . GLU A 1 86 ? 1.828 -12.117 -6.644 1.00 97.94 86 GLU A C 1
ATOM 626 O O . GLU A 1 86 ? 1.084 -12.554 -5.762 1.00 97.94 86 GLU A O 1
ATOM 631 N N . ALA A 1 87 ? 3.052 -11.652 -6.374 1.00 96.56 87 ALA A N 1
ATOM 632 C CA . ALA A 1 87 ? 3.581 -11.570 -5.019 1.00 96.56 87 ALA A CA 1
ATOM 633 C C . ALA A 1 87 ? 2.739 -10.633 -4.137 1.00 96.56 87 ALA A C 1
ATOM 635 O O . ALA A 1 87 ? 2.419 -10.994 -3.005 1.00 96.56 87 ALA A O 1
ATOM 636 N N . ALA A 1 88 ? 2.316 -9.470 -4.648 1.00 96.75 88 ALA A N 1
ATOM 637 C CA . ALA A 1 88 ? 1.448 -8.552 -3.908 1.00 96.75 88 ALA A CA 1
ATOM 638 C C . ALA A 1 88 ? 0.108 -9.205 -3.529 1.00 96.75 88 ALA A C 1
ATOM 640 O O . ALA A 1 88 ? -0.327 -9.091 -2.383 1.00 96.75 88 ALA A O 1
ATOM 641 N N . ILE A 1 89 ? -0.523 -9.942 -4.453 1.00 98.19 89 ILE A N 1
ATOM 642 C CA . ILE A 1 89 ? -1.762 -10.692 -4.182 1.00 98.19 89 ILE A CA 1
ATOM 643 C C . ILE A 1 89 ? -1.533 -11.753 -3.098 1.00 98.19 89 ILE A C 1
ATOM 645 O O . ILE A 1 89 ? -2.359 -11.893 -2.192 1.00 98.19 89 ILE A O 1
ATOM 649 N N . LEU A 1 90 ? -0.427 -12.498 -3.175 1.00 97.75 90 LEU A N 1
ATOM 650 C CA . LEU A 1 90 ? -0.084 -13.532 -2.197 1.00 97.75 90 LEU A CA 1
ATOM 651 C C . LEU A 1 90 ? 0.138 -12.942 -0.799 1.00 97.75 90 LEU A C 1
ATOM 653 O O . LEU A 1 90 ? -0.425 -13.446 0.173 1.00 97.75 90 LEU A O 1
ATOM 657 N N . ILE A 1 91 ? 0.893 -11.845 -0.707 1.00 95.62 91 ILE A N 1
ATOM 658 C CA . ILE A 1 91 ? 1.144 -11.137 0.552 1.00 95.62 91 ILE A CA 1
ATOM 659 C C . ILE A 1 91 ? -0.168 -10.604 1.132 1.00 95.62 91 ILE A C 1
ATOM 661 O O . ILE A 1 91 ? -0.447 -10.846 2.302 1.00 95.62 91 ILE A O 1
ATOM 665 N N . LEU A 1 92 ? -1.007 -9.940 0.328 1.00 96.62 92 LEU A N 1
ATOM 666 C CA . LEU A 1 92 ? -2.295 -9.411 0.789 1.00 96.62 92 LEU A CA 1
ATOM 667 C C . LEU A 1 92 ? -3.188 -10.514 1.363 1.00 96.62 92 LEU A C 1
ATOM 669 O O . LEU A 1 92 ? -3.720 -10.351 2.458 1.00 96.62 92 LEU A O 1
ATOM 673 N N . LYS A 1 93 ? -3.312 -11.654 0.670 1.00 97.25 93 LYS A N 1
ATOM 674 C CA . LYS A 1 93 ? -4.083 -12.805 1.167 1.00 97.25 93 LYS A CA 1
ATOM 675 C C . LYS A 1 93 ? -3.553 -13.313 2.508 1.00 97.25 93 LYS A C 1
ATOM 677 O O . LYS A 1 93 ? -4.345 -13.482 3.431 1.00 97.25 93 LYS A O 1
ATOM 682 N N . GLY A 1 94 ? -2.237 -13.502 2.625 1.00 95.56 94 GLY A N 1
ATOM 683 C CA . GLY A 1 94 ? -1.612 -13.967 3.865 1.00 95.56 94 GLY A CA 1
ATOM 684 C C . GLY A 1 94 ? -1.790 -12.985 5.026 1.00 95.56 94 GLY A C 1
ATOM 685 O O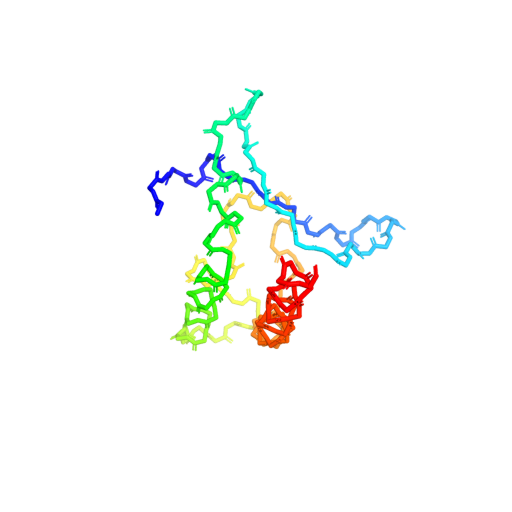 . GLY A 1 94 ? -2.133 -13.390 6.134 1.00 95.56 94 GLY A O 1
ATOM 686 N N . VAL A 1 95 ? -1.629 -11.681 4.775 1.00 93.75 95 VAL A N 1
ATOM 687 C CA . VAL A 1 95 ? -1.834 -10.644 5.797 1.00 93.75 95 VAL A CA 1
ATOM 688 C C . VAL A 1 95 ? -3.295 -10.598 6.247 1.00 93.75 95 VAL A C 1
ATOM 690 O O . VAL A 1 95 ? -3.540 -10.542 7.445 1.00 93.75 95 VAL A O 1
ATOM 693 N N . ILE A 1 96 ? -4.266 -10.674 5.330 1.00 94.50 96 ILE A N 1
ATOM 694 C CA . ILE A 1 96 ? -5.703 -10.685 5.666 1.00 94.50 96 ILE A CA 1
ATOM 695 C C . ILE A 1 96 ? -6.070 -11.901 6.528 1.00 94.50 96 ILE A C 1
ATOM 697 O O . ILE A 1 96 ? -6.831 -11.772 7.487 1.00 94.50 96 ILE A O 1
ATOM 701 N N . GLU A 1 97 ? -5.544 -13.081 6.193 1.00 93.06 97 GLU A N 1
ATOM 702 C CA . GLU A 1 97 ? -5.763 -14.302 6.974 1.00 93.06 97 GLU A CA 1
ATOM 703 C C . GLU A 1 97 ? -5.222 -14.151 8.403 1.00 93.06 97 GLU A C 1
ATOM 705 O O . GLU A 1 97 ? -5.926 -14.440 9.375 1.00 93.06 97 GLU A O 1
ATOM 710 N N . HIS A 1 98 ? -4.014 -13.602 8.541 1.00 88.12 98 HIS A N 1
ATOM 711 C CA . HIS A 1 98 ? -3.412 -13.337 9.843 1.00 88.12 98 HIS A CA 1
ATOM 712 C C . HIS A 1 98 ? -4.125 -12.230 10.635 1.00 88.12 98 HIS A C 1
ATOM 714 O O . HIS A 1 98 ? -4.309 -12.382 11.843 1.00 88.12 98 HIS A O 1
ATOM 720 N N . ASP A 1 99 ? -4.560 -11.147 9.990 1.00 84.31 99 ASP A N 1
ATOM 721 C CA . ASP A 1 99 ? -5.222 -10.009 10.640 1.00 84.31 99 ASP A CA 1
ATOM 722 C C . ASP A 1 99 ? -6.537 -10.430 11.320 1.00 84.31 99 ASP A C 1
ATOM 724 O O . ASP A 1 99 ? -6.762 -10.118 12.491 1.00 84.31 99 ASP A O 1
ATOM 728 N N . ARG A 1 100 ? -7.356 -11.252 10.643 1.00 75.94 100 ARG A N 1
ATOM 729 C CA . ARG A 1 100 ? -8.592 -11.817 11.221 1.00 75.94 100 ARG A CA 1
ATOM 730 C C . ARG A 1 100 ? -8.301 -12.630 12.481 1.00 75.94 100 ARG A C 1
ATOM 732 O O . ARG A 1 100 ? -8.948 -12.421 13.504 1.00 75.94 100 ARG A O 1
ATOM 739 N N . SER A 1 101 ? -7.281 -13.488 12.428 1.00 72.44 101 SER A N 1
ATOM 740 C CA . SER A 1 101 ? -6.874 -14.297 13.582 1.00 72.44 101 SER A CA 1
ATOM 741 C C . SER A 1 101 ? -6.374 -13.439 14.754 1.00 72.44 101 SER A C 1
ATOM 743 O O . SER A 1 101 ? -6.695 -13.721 15.909 1.00 72.44 101 SER A O 1
ATOM 745 N N . TYR A 1 102 ? -5.639 -12.351 14.479 1.00 72.94 102 TYR A N 1
ATOM 746 C CA . TYR A 1 102 ? -5.129 -11.447 15.510 1.00 72.94 102 TYR A CA 1
ATOM 747 C C . TYR A 1 102 ? -6.265 -10.734 16.245 1.00 72.94 102 TYR A C 1
ATOM 749 O O . TYR A 1 102 ? -6.258 -10.684 17.475 1.00 72.94 102 TYR A O 1
ATOM 757 N N . PHE A 1 103 ? -7.250 -10.206 15.513 1.00 69.50 103 PHE A N 1
ATOM 758 C CA . PHE A 1 103 ? -8.384 -9.513 16.120 1.00 69.50 103 PHE A CA 1
ATOM 759 C C . PHE A 1 103 ? -9.321 -10.461 16.878 1.00 69.50 103 PHE A C 1
ATOM 761 O O . PHE A 1 103 ? -9.754 -10.110 17.974 1.00 69.50 103 PHE A O 1
ATOM 768 N N . GLU A 1 104 ? -9.560 -11.680 16.385 1.00 73.44 104 GLU A N 1
ATOM 769 C CA . GLU A 1 104 ? -10.328 -12.702 17.115 1.00 73.44 104 GLU A CA 1
ATOM 770 C C . GLU A 1 104 ? -9.677 -13.057 18.467 1.00 73.44 104 GLU A C 1
ATOM 772 O O . GLU A 1 104 ? -10.351 -13.097 19.502 1.00 73.44 104 GLU A O 1
ATOM 777 N N . VAL A 1 105 ? -8.351 -13.247 18.484 1.00 69.19 105 VAL A N 1
ATOM 778 C CA . VAL A 1 105 ? -7.579 -13.523 19.710 1.00 69.19 105 VAL A CA 1
ATOM 779 C C . VAL A 1 105 ? -7.536 -12.304 20.636 1.00 69.19 105 VAL A C 1
ATOM 781 O O . VAL A 1 105 ? -7.712 -12.446 21.847 1.00 69.19 105 VAL A O 1
ATOM 784 N N . LYS A 1 106 ? -7.336 -11.101 20.085 1.00 73.38 106 LYS A N 1
ATOM 785 C CA . LYS A 1 106 ? -7.333 -9.833 20.830 1.00 73.38 106 LYS A CA 1
ATOM 786 C C . LYS A 1 106 ? -8.653 -9.633 21.569 1.00 73.38 106 LYS A C 1
ATOM 788 O O . LYS A 1 106 ? -8.646 -9.394 22.771 1.00 73.38 106 LYS A O 1
ATOM 793 N N . GLU A 1 107 ? -9.777 -9.784 20.876 1.00 73.25 107 GLU A N 1
ATOM 794 C CA . GLU A 1 107 ? -11.090 -9.648 21.494 1.00 73.25 107 GLU A CA 1
ATOM 795 C C . GLU A 1 107 ? -11.355 -10.717 22.565 1.00 73.25 107 GLU A C 1
ATOM 797 O O . GLU A 1 107 ? -12.009 -10.438 23.566 1.00 73.25 107 GLU A O 1
ATOM 802 N N . ALA A 1 108 ? -10.875 -11.952 22.379 1.00 68.12 108 ALA A N 1
ATOM 803 C CA . ALA A 1 108 ? -10.978 -12.992 23.402 1.00 68.12 108 ALA A CA 1
ATOM 804 C C . ALA A 1 108 ? -10.150 -12.654 24.657 1.00 68.12 108 ALA A C 1
ATOM 806 O O . ALA A 1 108 ? -10.619 -12.872 25.775 1.00 68.12 108 ALA A O 1
ATOM 807 N N . SER A 1 109 ? -8.961 -12.070 24.478 1.00 69.06 109 SER A N 1
ATOM 808 C CA . SER A 1 109 ? -8.093 -11.614 25.569 1.00 69.06 109 SER A CA 1
ATOM 809 C C . SER A 1 109 ? -8.656 -10.399 26.309 1.00 69.06 109 SER A C 1
ATOM 811 O O . SER A 1 109 ? -8.575 -10.363 27.529 1.00 69.06 109 SER A O 1
ATOM 813 N N . ASP A 1 110 ? -9.226 -9.419 25.605 1.00 72.44 110 ASP A N 1
ATOM 814 C CA . ASP A 1 110 ? -9.772 -8.194 26.215 1.00 72.44 110 ASP A CA 1
ATOM 815 C C . ASP A 1 110 ? -11.097 -8.453 26.976 1.00 72.44 110 ASP A C 1
ATOM 817 O O . ASP A 1 110 ? -11.557 -7.605 27.740 1.00 72.44 110 ASP A O 1
ATOM 821 N N . ARG A 1 111 ? -11.715 -9.630 26.782 1.00 67.25 111 ARG A N 1
ATOM 822 C CA . ARG A 1 111 ? -12.906 -10.109 27.512 1.00 67.25 111 ARG A CA 1
ATOM 823 C C . ARG A 1 111 ? -12.580 -10.986 28.734 1.00 67.25 111 ARG A C 1
ATOM 825 O O . ARG A 1 111 ? -13.521 -11.426 29.397 1.00 67.25 111 ARG A O 1
ATOM 832 N N . SER A 1 112 ? -11.300 -11.272 28.991 1.00 54.56 112 SER A N 1
ATOM 833 C CA . SER A 1 112 ? -10.820 -12.159 30.067 1.00 54.56 112 SER A CA 1
ATOM 834 C C . SER A 1 112 ? -10.287 -11.398 31.279 1.00 54.56 112 SER A C 1
ATOM 836 O O . SER A 1 112 ? -9.792 -10.264 31.102 1.00 54.56 112 SER A O 1
#

Foldseek 3Di:
DDDDPQQKDWADDAPPDPDDTDPDTDIAGNDVVGPCVVVVCVVCVLVVLVVLLCQLVVDPDPDQLDDCRHRDDPPHPNRSPDGGSVVSNVVSVVVSVVVVVVVVVVVVVVVD

InterPro domains:
  IPR018973 MrfA-like Zn-binding domain [PF09369] (2-71)

Organism: Aegilops tauschii subsp. strangulata (NCBI:txid200361)

Sequence (112 aa):
MMCGASDLGTECVNPHETRGMPERILLYDKHPGGIGLATQVKKLFGELLLAALELVSACSCASASGCPNCIQSLTCSEYNEVLDKEAAILILKGVIEHDRSYFEVKEASDRS

Radius of gyration: 15.73 Å; chains: 1; bounding box: 36×32×49 Å

Secondary structure (DSSP, 8-state):
----TTTEEEPPPPTT-SSPPPSS--EEE-STT--SHHHHHHHSHHHHHHHHHHHHHH-----TT--TTTT--TT-TTTT-S--HHHHHHHHHHHHHHHHHHHHHHHHHHT-

pLDDT: mean 90.84, std 8.49, range [54.56, 98.44]